Protein AF-A0A1Q3BZP7-F1 (afdb_monomer_lite)

Organism: Cephalotus follicularis (NCBI:txid3775)

Sequence (112 aa):
MEAIVSTRHLVMKFPTRFGVREVRGDQQVARQCCKIAIMDKGKEKVLPITNVELREDVEPEQPQPVEEVLQVPLEEGNEERSIQVGLQLGEVEKEELITFLRNNNDVFALSA

Radius of gyration: 25.54 Å; chains: 1; bounding box: 50×45×64 Å

Foldseek 3Di:
DDWDADPPQQKIWDADPVGIDIDHDDPVVSVVVVVVVVVVVVPDDDDDPPPDPPVDPPPPPPPDPPADWDWDALDVPDSVRTDTHGPPDDPVRVVVVSVVCSVVVVVPPPDD

pLDDT: mean 75.33, std 16.28, range [43.84, 96.56]

Structure (mmCIF, N/CA/C/O backbone):
data_AF-A0A1Q3BZP7-F1
#
_entry.id   AF-A0A1Q3BZP7-F1
#
loop_
_atom_site.group_PDB
_atom_site.id
_atom_site.type_symbol
_atom_site.label_atom_id
_atom_site.label_alt_id
_atom_site.label_comp_id
_atom_site.label_asym_id
_atom_site.label_entity_id
_atom_site.label_seq_id
_atom_site.pdbx_PDB_ins_code
_atom_site.Cartn_x
_atom_site.Cartn_y
_atom_site.Cartn_z
_atom_site.occupancy
_atom_site.B_iso_or_equiv
_atom_site.auth_seq_id
_atom_site.auth_comp_id
_atom_site.auth_asym_id
_atom_site.auth_atom_id
_atom_site.pdbx_PDB_model_num
ATOM 1 N N . MET A 1 1 ? 18.944 16.596 -34.884 1.00 69.31 1 MET A N 1
ATOM 2 C CA . MET A 1 1 ? 18.832 15.327 -34.131 1.00 69.31 1 MET A CA 1
ATOM 3 C C . MET A 1 1 ? 18.363 15.688 -32.744 1.00 69.31 1 MET A C 1
ATOM 5 O O . MET A 1 1 ? 19.037 16.485 -32.109 1.00 69.31 1 MET A O 1
ATOM 9 N N . GLU A 1 2 ? 17.229 15.156 -32.307 1.00 82.88 2 GLU A N 1
ATOM 10 C CA . GLU A 1 2 ? 16.662 15.463 -30.993 1.00 82.88 2 GLU A CA 1
ATOM 11 C C . GLU A 1 2 ? 16.520 14.171 -30.189 1.00 82.88 2 GLU A C 1
ATOM 13 O O . GLU A 1 2 ? 16.201 13.116 -30.744 1.00 82.88 2 GLU A O 1
ATOM 18 N N . ALA A 1 3 ? 16.846 14.242 -28.902 1.00 92.06 3 ALA A N 1
ATOM 19 C CA . ALA A 1 3 ? 16.731 13.123 -27.984 1.00 92.06 3 ALA A CA 1
ATOM 20 C C . ALA A 1 3 ? 15.418 13.231 -27.205 1.00 92.06 3 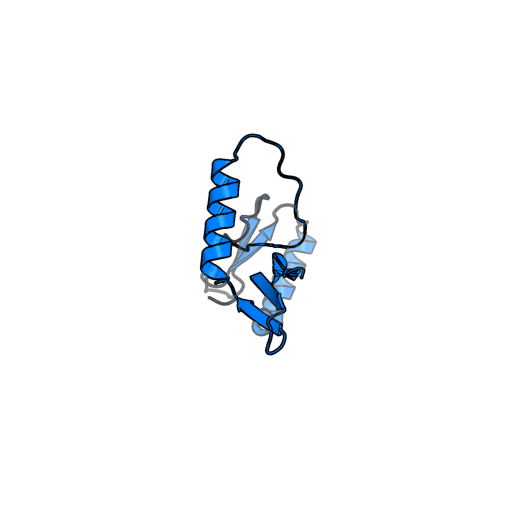ALA A C 1
ATOM 22 O O . ALA A 1 3 ? 15.044 14.313 -26.762 1.00 92.06 3 ALA A O 1
ATOM 23 N N . ILE A 1 4 ? 14.741 12.103 -27.009 1.00 93.12 4 ILE A N 1
ATOM 24 C CA . ILE A 1 4 ? 13.489 12.026 -26.258 1.00 93.12 4 ILE A CA 1
ATOM 25 C C . ILE A 1 4 ? 13.804 11.461 -24.878 1.00 93.12 4 ILE A C 1
ATOM 27 O O . ILE A 1 4 ? 14.301 10.339 -24.760 1.00 93.12 4 ILE A O 1
ATOM 31 N N . VAL A 1 5 ? 13.497 12.232 -23.837 1.00 92.12 5 VAL A N 1
ATOM 32 C CA . VAL A 1 5 ? 13.705 11.838 -22.440 1.00 92.12 5 VAL A CA 1
ATOM 33 C C . VAL A 1 5 ? 12.357 11.559 -21.786 1.00 92.12 5 VAL A C 1
ATOM 35 O O . VAL A 1 5 ? 11.477 12.416 -21.755 1.00 92.12 5 VAL A O 1
ATOM 38 N N . SER A 1 6 ? 12.200 10.364 -21.224 1.00 87.38 6 SER A N 1
ATOM 39 C CA . SER A 1 6 ? 11.096 10.019 -20.336 1.00 87.38 6 SER A CA 1
ATOM 40 C C . SER A 1 6 ? 11.603 9.998 -18.903 1.00 87.38 6 SER A C 1
ATOM 42 O O . SER A 1 6 ? 12.208 9.023 -18.465 1.00 87.38 6 SER A O 1
ATOM 44 N N . THR A 1 7 ? 11.331 11.067 -18.156 1.00 83.56 7 THR A N 1
ATOM 45 C CA . THR A 1 7 ? 11.649 11.144 -16.721 1.00 83.56 7 THR A CA 1
ATOM 46 C C . THR A 1 7 ? 10.879 10.100 -15.914 1.00 83.56 7 THR A C 1
ATOM 48 O O . THR A 1 7 ? 11.430 9.520 -14.988 1.00 83.56 7 THR A O 1
ATOM 51 N N . ARG A 1 8 ? 9.637 9.787 -16.315 1.00 79.88 8 ARG A N 1
ATOM 52 C CA . ARG A 1 8 ? 8.790 8.769 -15.665 1.00 79.88 8 ARG A CA 1
ATOM 53 C C . ARG A 1 8 ? 9.377 7.358 -15.735 1.00 79.88 8 ARG A C 1
ATOM 55 O O . ARG A 1 8 ? 9.305 6.626 -14.758 1.00 79.88 8 ARG A O 1
ATOM 62 N N . HIS A 1 9 ? 9.951 6.984 -16.877 1.00 84.31 9 HIS A N 1
ATOM 63 C CA . HIS A 1 9 ? 10.535 5.652 -17.082 1.00 84.31 9 HIS A CA 1
ATOM 64 C C . HIS A 1 9 ? 12.063 5.646 -16.958 1.00 84.31 9 HIS A C 1
ATOM 66 O O . HIS A 1 9 ? 12.679 4.601 -17.127 1.00 84.31 9 HIS A O 1
ATOM 72 N N . LEU A 1 10 ? 12.666 6.809 -16.686 1.00 88.75 10 LEU A N 1
ATOM 73 C CA . LEU A 1 10 ? 14.113 7.023 -16.638 1.00 88.75 10 LEU A CA 1
ATOM 74 C C . LEU A 1 10 ? 14.816 6.529 -17.907 1.00 88.75 10 LEU A C 1
ATOM 76 O O . LEU A 1 10 ? 15.880 5.924 -17.849 1.00 88.75 10 LEU A O 1
ATOM 80 N N . VAL A 1 11 ? 14.210 6.777 -19.067 1.00 93.69 11 VAL A N 1
ATOM 81 C CA . VAL A 1 11 ? 14.741 6.337 -20.361 1.00 93.69 11 VAL A CA 1
ATOM 82 C C . VAL A 1 11 ? 15.008 7.536 -21.253 1.00 93.69 11 VAL A C 1
ATOM 84 O O . VAL A 1 11 ? 14.122 8.362 -21.467 1.00 93.69 11 VAL A O 1
ATOM 87 N N . MET A 1 12 ? 16.204 7.598 -21.831 1.00 94.88 12 MET A N 1
ATOM 88 C CA . MET A 1 12 ? 16.557 8.545 -22.882 1.00 94.88 12 MET A CA 1
ATOM 89 C C . MET A 1 12 ? 16.817 7.799 -24.185 1.00 94.88 12 MET A C 1
ATOM 91 O O . MET A 1 12 ? 17.683 6.927 -24.254 1.00 94.88 12 MET A O 1
ATOM 95 N N . LYS A 1 13 ? 16.084 8.169 -25.234 1.00 96.56 13 LYS A N 1
ATOM 96 C CA . LYS A 1 13 ? 16.291 7.680 -26.596 1.00 96.56 13 LYS A CA 1
ATOM 97 C C . LYS A 1 13 ? 16.915 8.767 -27.445 1.00 96.56 13 LYS A C 1
ATOM 99 O O . LYS A 1 13 ? 16.420 9.889 -27.467 1.00 96.56 13 LYS A O 1
ATOM 104 N N . PHE A 1 14 ? 17.970 8.434 -28.175 1.00 95.19 14 PHE A N 1
ATOM 105 C CA . PHE A 1 14 ? 18.627 9.380 -29.068 1.00 95.19 14 PHE A CA 1
ATOM 106 C C . PHE A 1 14 ? 19.015 8.718 -30.393 1.00 95.19 14 PHE A C 1
ATOM 108 O O . PHE A 1 14 ? 19.411 7.547 -30.425 1.00 95.19 14 PHE A O 1
ATOM 115 N N . PRO A 1 15 ? 18.881 9.443 -31.512 1.00 93.25 15 PRO A N 1
ATOM 116 C CA . PRO A 1 15 ? 19.248 8.927 -32.818 1.00 93.25 15 PRO A CA 1
ATOM 117 C C . PRO A 1 15 ? 20.776 8.872 -32.966 1.00 93.25 15 PRO A C 1
ATOM 119 O O . PRO A 1 15 ? 21.503 9.763 -32.535 1.00 93.25 15 PRO A O 1
ATOM 122 N N . THR A 1 16 ? 21.270 7.822 -33.614 1.00 92.69 16 THR A N 1
ATOM 123 C CA . THR A 1 16 ? 22.672 7.632 -34.002 1.00 92.69 16 THR A CA 1
ATOM 124 C C . THR A 1 16 ? 22.742 7.288 -35.489 1.00 92.69 16 THR A C 1
ATOM 126 O O . THR A 1 16 ? 21.743 6.893 -36.090 1.00 92.69 16 THR A O 1
ATOM 129 N N . ARG A 1 17 ? 23.936 7.367 -36.090 1.00 93.06 17 ARG A N 1
ATOM 130 C CA . ARG A 1 17 ? 24.166 6.951 -37.490 1.00 93.06 17 ARG A CA 1
ATOM 131 C C . ARG A 1 17 ? 23.794 5.487 -37.786 1.00 93.06 17 ARG A C 1
ATOM 133 O O . ARG A 1 17 ? 23.665 5.125 -38.945 1.00 93.06 17 ARG A O 1
ATOM 140 N N . PHE A 1 18 ? 23.621 4.665 -36.748 1.00 91.69 18 PHE A N 1
ATOM 141 C CA . PHE A 1 18 ? 23.259 3.248 -36.843 1.00 91.69 18 PHE A CA 1
ATOM 142 C C . PHE A 1 18 ? 21.848 2.949 -36.300 1.00 91.69 18 PHE A C 1
ATOM 144 O O . PHE A 1 18 ? 21.538 1.797 -36.016 1.00 91.69 18 PHE A O 1
ATOM 151 N N . GLY A 1 19 ? 21.002 3.968 -36.112 1.00 92.81 19 GLY A N 1
ATOM 152 C CA . GLY A 1 19 ? 19.655 3.827 -35.547 1.00 92.81 19 GLY A CA 1
ATOM 153 C C . GLY A 1 19 ? 19.512 4.459 -34.162 1.00 92.81 19 GLY A C 1
ATOM 154 O O . GLY A 1 19 ? 20.353 5.248 -33.738 1.00 92.81 19 GLY A O 1
ATOM 155 N N . VAL A 1 20 ? 18.433 4.151 -33.445 1.00 94.50 20 VAL A N 1
ATOM 156 C CA . VAL A 1 20 ? 18.148 4.742 -32.126 1.00 94.50 20 VAL A CA 1
ATOM 157 C C . VAL A 1 20 ? 18.863 3.958 -31.028 1.00 94.50 20 VAL A C 1
ATOM 159 O O . VAL A 1 20 ? 18.721 2.741 -30.947 1.00 94.50 20 VAL A O 1
ATOM 162 N N . ARG A 1 21 ? 19.601 4.658 -30.161 1.00 94.81 21 ARG A N 1
ATOM 163 C CA . ARG A 1 21 ? 20.124 4.095 -28.911 1.00 94.81 21 ARG A CA 1
ATOM 164 C C . ARG A 1 21 ? 19.290 4.543 -27.722 1.00 94.81 21 ARG A C 1
ATOM 166 O O . ARG A 1 21 ? 18.648 5.591 -27.753 1.00 94.81 21 ARG A O 1
ATOM 173 N N . GLU A 1 22 ? 19.323 3.719 -26.684 1.00 95.81 22 GLU A N 1
ATOM 174 C CA . GLU A 1 22 ? 18.591 3.911 -25.443 1.00 95.81 22 GLU A CA 1
ATOM 175 C C . GLU A 1 22 ? 19.557 3.861 -24.258 1.00 95.81 22 GLU A C 1
ATOM 177 O O . GLU A 1 22 ? 20.428 2.994 -24.199 1.00 95.81 22 GLU A O 1
ATOM 182 N N . VAL A 1 23 ? 19.397 4.794 -23.325 1.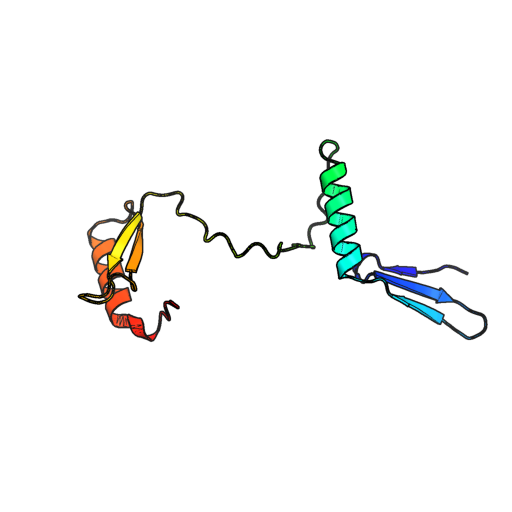00 93.31 23 VAL A N 1
ATOM 183 C CA . VAL A 1 23 ? 20.055 4.786 -22.017 1.00 93.31 23 VAL A CA 1
ATOM 184 C C . VAL A 1 23 ? 18.964 4.727 -20.959 1.00 93.31 23 VAL A C 1
ATOM 186 O O . VAL A 1 23 ? 18.027 5.527 -20.994 1.00 93.31 23 VAL A O 1
ATOM 189 N N . ARG A 1 24 ? 19.085 3.771 -20.036 1.00 93.50 24 ARG A N 1
ATOM 190 C CA . ARG A 1 24 ? 18.187 3.617 -18.889 1.00 93.50 24 ARG A CA 1
ATOM 191 C C . ARG A 1 24 ? 18.900 4.061 -17.622 1.00 93.50 24 ARG A C 1
ATOM 193 O O . ARG A 1 24 ? 20.038 3.668 -17.390 1.00 93.50 24 ARG A O 1
ATOM 200 N N . GLY A 1 25 ? 18.229 4.885 -16.834 1.00 88.94 25 GLY A N 1
ATOM 201 C CA . GLY A 1 25 ? 18.652 5.240 -15.491 1.00 88.94 25 GLY A CA 1
ATOM 202 C C . GLY A 1 25 ? 18.286 4.154 -14.483 1.00 88.94 25 GLY A C 1
ATOM 203 O O . GLY A 1 25 ? 17.394 3.338 -14.717 1.00 88.94 25 GLY A O 1
ATOM 204 N N . ASP A 1 26 ? 18.972 4.180 -13.346 1.00 87.88 26 ASP A N 1
ATOM 205 C CA . ASP A 1 26 ? 18.660 3.349 -12.188 1.00 87.88 26 ASP A CA 1
ATOM 206 C C . ASP A 1 26 ? 17.475 3.949 -11.421 1.00 87.88 26 ASP A C 1
ATOM 208 O O . ASP A 1 26 ? 17.509 5.101 -10.975 1.00 87.88 26 ASP A O 1
ATOM 212 N N . GLN A 1 27 ? 16.412 3.160 -11.272 1.00 79.81 27 GLN A N 1
ATOM 213 C CA . GLN A 1 27 ? 15.192 3.607 -10.620 1.00 79.81 27 GLN A CA 1
ATOM 214 C C . GLN A 1 27 ? 15.349 3.802 -9.111 1.00 79.81 27 GLN A C 1
ATOM 216 O O . GLN A 1 27 ? 14.721 4.707 -8.565 1.00 79.81 27 GLN A O 1
ATOM 221 N N . GLN A 1 28 ? 16.177 3.007 -8.435 1.00 81.06 28 GLN A N 1
ATOM 222 C CA . GLN A 1 28 ? 16.401 3.150 -6.997 1.00 81.06 28 GLN A CA 1
ATOM 223 C C . GLN A 1 28 ? 17.180 4.431 -6.702 1.00 81.06 28 GLN A C 1
ATOM 225 O O . GLN A 1 28 ? 16.739 5.251 -5.893 1.00 81.06 28 GLN A O 1
ATOM 230 N N . VAL A 1 29 ? 18.271 4.662 -7.434 1.00 80.38 29 VAL A N 1
ATOM 231 C CA . VAL A 1 29 ? 19.091 5.874 -7.284 1.00 80.38 29 VAL A CA 1
ATOM 232 C C . VAL A 1 29 ? 18.284 7.125 -7.639 1.00 80.38 29 VAL A C 1
ATOM 234 O O . VAL A 1 29 ? 18.312 8.110 -6.906 1.00 80.38 29 VAL A O 1
ATOM 237 N N . ALA A 1 30 ? 17.483 7.086 -8.710 1.00 80.06 30 ALA A N 1
ATOM 238 C CA . ALA A 1 30 ? 16.637 8.216 -9.089 1.00 80.06 30 ALA A CA 1
ATOM 239 C C . ALA A 1 30 ? 15.584 8.558 -8.021 1.00 80.06 30 ALA A C 1
ATOM 241 O O . ALA A 1 30 ? 15.348 9.737 -7.752 1.00 80.06 30 ALA A O 1
ATOM 242 N N . ARG A 1 31 ? 14.974 7.548 -7.383 1.00 80.94 31 ARG A N 1
ATOM 243 C CA . ARG A 1 31 ? 14.030 7.753 -6.272 1.00 80.94 31 ARG A CA 1
ATOM 244 C C . ARG A 1 31 ? 14.720 8.387 -5.066 1.00 80.94 31 ARG A C 1
ATOM 246 O O . ARG A 1 31 ? 14.201 9.363 -4.528 1.00 80.94 31 ARG A O 1
ATOM 253 N N . GLN A 1 32 ? 15.899 7.891 -4.687 1.00 79.12 32 GLN A N 1
ATOM 254 C CA . GLN A 1 32 ? 16.690 8.457 -3.590 1.00 79.12 32 GLN A CA 1
ATOM 255 C C . GLN A 1 32 ? 17.0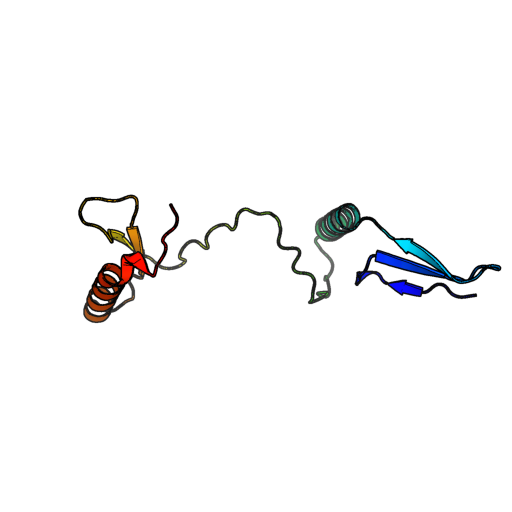94 9.910 -3.867 1.00 79.12 32 GLN A C 1
ATOM 257 O O . GLN A 1 32 ? 16.868 10.779 -3.027 1.00 79.12 32 GLN A O 1
ATOM 262 N N . CYS A 1 33 ? 17.607 10.211 -5.063 1.00 75.44 33 CYS A N 1
ATOM 263 C CA . CYS A 1 33 ? 17.961 11.578 -5.449 1.00 75.44 33 CYS A CA 1
ATOM 264 C C . CYS A 1 33 ? 16.747 12.515 -5.454 1.00 75.44 33 CYS A C 1
ATOM 266 O O . CYS A 1 33 ? 16.863 13.662 -5.028 1.00 75.44 33 CYS A O 1
ATOM 268 N N . CYS A 1 34 ? 15.580 12.045 -5.907 1.00 75.12 34 CYS A N 1
ATOM 269 C CA . CYS A 1 34 ? 14.356 12.843 -5.898 1.00 75.12 34 CYS A CA 1
ATOM 270 C C . CYS A 1 34 ? 13.893 13.137 -4.464 1.00 75.12 34 CYS A C 1
ATOM 272 O O . CYS A 1 34 ? 13.577 14.282 -4.152 1.00 75.12 34 CYS A O 1
ATOM 274 N N . LYS A 1 35 ? 13.952 12.139 -3.572 1.00 77.12 35 LYS A N 1
ATOM 275 C CA . LYS A 1 35 ? 13.660 12.308 -2.142 1.00 77.12 35 LYS A CA 1
ATOM 276 C C . LYS A 1 35 ? 14.575 13.358 -1.508 1.00 77.12 35 LYS A C 1
ATOM 278 O O . LYS A 1 35 ? 14.078 14.301 -0.902 1.00 77.12 35 LYS A O 1
ATOM 283 N N . ILE A 1 36 ? 15.889 13.252 -1.723 1.00 77.06 36 ILE A N 1
ATOM 284 C CA . ILE A 1 36 ? 16.874 14.221 -1.216 1.00 77.06 36 ILE A CA 1
ATOM 285 C C . ILE A 1 36 ? 16.589 15.622 -1.769 1.00 77.06 36 ILE A C 1
ATOM 287 O O . ILE A 1 36 ? 16.515 16.573 -1.002 1.00 77.06 36 ILE A O 1
ATOM 291 N N . ALA A 1 37 ? 16.351 15.756 -3.076 1.00 73.12 37 ALA A N 1
ATOM 292 C CA . ALA A 1 37 ? 16.075 17.048 -3.702 1.00 73.12 37 ALA A CA 1
ATOM 293 C C . ALA A 1 37 ? 14.763 17.699 -3.227 1.00 73.12 37 ALA A C 1
ATOM 295 O O . ALA A 1 37 ? 14.654 18.922 -3.239 1.00 73.12 37 ALA A O 1
ATOM 296 N N . ILE A 1 38 ? 13.759 16.909 -2.836 1.00 71.50 38 ILE A N 1
ATOM 297 C CA . ILE A 1 38 ? 12.501 17.413 -2.266 1.00 71.50 38 ILE A CA 1
ATOM 298 C C . ILE A 1 38 ? 12.701 17.814 -0.799 1.00 71.50 38 ILE A C 1
ATOM 300 O O . ILE A 1 38 ? 12.250 18.886 -0.402 1.00 71.50 38 ILE A O 1
ATOM 304 N N . MET A 1 39 ? 13.411 16.997 -0.015 1.00 70.12 39 MET A N 1
ATOM 305 C CA . MET A 1 39 ? 13.713 17.278 1.394 1.00 70.12 39 MET A CA 1
ATOM 306 C C . MET A 1 39 ? 14.611 18.513 1.564 1.00 70.12 39 MET A C 1
ATOM 308 O O . MET A 1 39 ? 14.394 19.310 2.472 1.00 70.12 39 MET A O 1
ATOM 312 N N . ASP A 1 40 ? 15.570 18.711 0.659 1.00 62.81 40 ASP A N 1
ATOM 313 C CA . ASP A 1 40 ? 16.475 19.868 0.645 1.00 62.81 40 ASP A CA 1
ATOM 314 C C . ASP A 1 40 ? 15.752 21.171 0.228 1.00 62.81 40 ASP A C 1
ATOM 316 O O . ASP A 1 40 ? 16.124 22.275 0.621 1.00 62.81 40 ASP A O 1
ATOM 320 N N . LYS A 1 41 ? 14.632 21.060 -0.505 1.00 58.19 41 LYS A N 1
ATOM 321 C CA . LYS A 1 41 ? 13.796 22.185 -0.972 1.00 58.19 41 LYS A CA 1
ATOM 322 C C . LYS A 1 41 ? 12.650 22.552 -0.027 1.00 58.19 41 LYS A C 1
ATOM 324 O O . LYS A 1 41 ? 11.621 23.059 -0.475 1.00 58.19 41 LYS A O 1
ATOM 329 N N . GLY A 1 42 ? 12.816 22.347 1.276 1.00 50.84 42 GLY A N 1
ATOM 330 C CA . GLY A 1 42 ? 11.778 22.506 2.302 1.00 50.84 42 GLY A CA 1
ATOM 331 C C . GLY A 1 42 ? 11.085 23.875 2.458 1.00 50.84 42 GLY A C 1
ATOM 332 O O . GLY A 1 42 ? 10.496 24.092 3.512 1.00 50.84 42 GLY A O 1
ATOM 333 N N . LYS A 1 43 ? 11.112 24.815 1.495 1.00 52.62 43 LYS A N 1
ATOM 334 C CA . LYS A 1 43 ? 10.376 26.097 1.594 1.00 52.62 43 LYS A CA 1
ATOM 335 C C . LYS A 1 43 ? 9.727 26.662 0.326 1.00 52.62 43 LYS A C 1
ATOM 337 O O . LYS A 1 43 ? 9.042 27.673 0.451 1.00 52.62 43 LYS A O 1
ATOM 342 N N . GLU A 1 44 ? 9.841 26.063 -0.861 1.00 45.16 44 GLU A N 1
ATOM 343 C CA . GLU A 1 44 ? 9.234 26.678 -2.056 1.00 45.16 44 GLU A CA 1
ATOM 344 C C . GLU A 1 44 ? 8.359 25.707 -2.854 1.00 45.16 44 GLU A C 1
ATOM 346 O O . GLU A 1 44 ? 8.825 24.947 -3.696 1.00 45.16 44 GLU A O 1
ATOM 351 N N . LYS A 1 45 ? 7.061 25.752 -2.517 1.00 50.31 45 LYS A N 1
ATOM 352 C CA . LYS A 1 45 ? 5.885 25.351 -3.310 1.00 50.31 45 LYS A CA 1
ATOM 353 C C . LYS A 1 45 ? 6.149 24.228 -4.320 1.00 50.31 45 LYS A C 1
ATOM 355 O O . LYS A 1 45 ? 6.216 24.450 -5.528 1.00 50.31 45 LYS A O 1
ATOM 360 N N . VAL A 1 46 ? 6.230 23.003 -3.812 1.00 43.84 46 VAL A N 1
ATOM 361 C CA . VAL A 1 46 ? 6.221 21.795 -4.638 1.00 43.84 46 VAL A CA 1
ATOM 362 C C . VAL A 1 46 ? 4.823 21.643 -5.240 1.00 43.84 46 VAL A C 1
ATOM 364 O O . VAL A 1 46 ? 3.868 21.304 -4.546 1.00 43.84 46 VAL A O 1
ATOM 367 N N . LEU A 1 47 ? 4.692 21.928 -6.538 1.00 46.56 47 LEU A N 1
ATOM 368 C CA . LEU A 1 47 ? 3.533 21.498 -7.316 1.00 46.56 47 LEU A CA 1
ATOM 369 C C . LEU A 1 47 ? 3.530 19.961 -7.330 1.00 46.56 47 LEU A C 1
ATOM 371 O O . LEU A 1 47 ? 4.552 19.365 -7.689 1.00 46.56 47 LEU A O 1
ATOM 375 N N . PRO A 1 48 ? 2.431 19.305 -6.927 1.00 45.53 48 PRO A N 1
ATOM 376 C CA . PRO A 1 48 ? 2.419 17.863 -6.779 1.00 45.53 48 PRO A CA 1
ATOM 377 C C . PRO A 1 48 ? 2.482 17.223 -8.165 1.00 45.53 48 PRO A C 1
ATOM 379 O O . PRO A 1 48 ? 1.584 17.381 -8.989 1.00 45.53 48 PRO A O 1
ATOM 382 N N . ILE A 1 49 ? 3.550 16.472 -8.429 1.00 47.12 49 ILE A N 1
ATOM 383 C CA . ILE A 1 49 ? 3.531 15.449 -9.474 1.00 47.12 49 ILE A CA 1
ATOM 384 C C . ILE A 1 49 ? 2.667 14.317 -8.905 1.00 47.12 49 ILE A C 1
ATOM 386 O O . ILE A 1 49 ? 3.149 13.444 -8.193 1.00 47.12 49 ILE A O 1
ATOM 390 N N . THR A 1 50 ? 1.368 14.385 -9.176 1.00 44.91 50 THR A N 1
ATOM 391 C CA . THR A 1 50 ? 0.264 13.637 -8.550 1.00 44.91 50 THR A CA 1
ATOM 392 C C . THR A 1 50 ? 0.243 12.114 -8.753 1.00 44.91 50 THR A C 1
ATOM 394 O O . THR A 1 50 ? -0.781 11.494 -8.496 1.00 44.91 50 THR A O 1
ATOM 397 N N . ASN A 1 51 ? 1.318 11.458 -9.199 1.00 45.72 51 ASN A N 1
ATOM 398 C CA . ASN A 1 51 ? 1.242 10.033 -9.572 1.00 45.72 51 ASN A CA 1
ATOM 399 C C . ASN A 1 51 ? 2.472 9.196 -9.201 1.00 45.72 51 ASN A C 1
ATOM 401 O O . ASN A 1 51 ? 2.691 8.136 -9.785 1.00 45.72 51 ASN A O 1
ATOM 405 N N . VAL A 1 52 ? 3.287 9.644 -8.249 1.00 46.53 52 VAL A N 1
ATOM 406 C CA . VAL A 1 52 ? 4.284 8.762 -7.641 1.00 46.53 52 VAL A CA 1
ATOM 407 C C . VAL A 1 52 ? 4.041 8.771 -6.143 1.00 46.53 52 VAL A C 1
ATOM 409 O O . VAL A 1 52 ? 4.683 9.525 -5.418 1.00 46.53 52 VAL A O 1
ATOM 412 N N . GLU A 1 53 ? 3.136 7.912 -5.663 1.00 46.03 53 GLU A N 1
ATOM 413 C CA . GLU A 1 53 ? 3.309 7.374 -4.318 1.00 46.03 53 GLU A CA 1
ATOM 414 C C . GLU A 1 53 ? 4.659 6.646 -4.307 1.00 46.03 53 GLU A C 1
ATOM 416 O O . GLU A 1 53 ? 4.788 5.470 -4.654 1.00 46.03 53 GLU A O 1
ATOM 421 N N . LEU A 1 54 ? 5.710 7.374 -3.931 1.00 45.69 54 LEU A N 1
ATOM 422 C CA . LEU A 1 54 ? 6.833 6.778 -3.236 1.00 45.69 54 LEU A CA 1
ATOM 423 C C . LEU A 1 54 ? 6.262 6.343 -1.892 1.00 45.69 54 LEU A C 1
ATOM 425 O O . LEU A 1 54 ? 6.367 7.080 -0.919 1.00 45.69 54 LEU A O 1
ATOM 429 N N . ARG A 1 55 ? 5.583 5.188 -1.869 1.00 47.69 55 ARG A N 1
ATOM 430 C CA . ARG A 1 55 ? 5.366 4.479 -0.615 1.00 47.69 55 ARG A CA 1
ATOM 431 C C . ARG A 1 55 ? 6.765 4.238 -0.081 1.00 47.69 55 ARG A C 1
ATOM 433 O O . ARG A 1 55 ? 7.555 3.525 -0.696 1.00 47.69 55 ARG A O 1
ATOM 440 N N . GLU A 1 56 ? 7.116 5.004 0.938 1.00 48.31 56 GLU A N 1
ATOM 441 C CA . GLU A 1 56 ? 8.293 4.729 1.727 1.00 48.31 56 GLU A CA 1
ATOM 442 C C . GLU A 1 56 ? 8.149 3.279 2.199 1.00 48.31 56 GLU A C 1
ATOM 444 O O . GLU A 1 56 ? 7.049 2.880 2.581 1.00 48.31 56 GLU A O 1
ATOM 449 N N . ASP A 1 57 ? 9.225 2.491 2.157 1.00 45.06 57 ASP A N 1
ATOM 450 C CA . ASP A 1 57 ? 9.340 1.246 2.933 1.00 45.06 57 ASP A CA 1
ATOM 451 C C . ASP A 1 57 ? 9.407 1.598 4.434 1.00 45.06 57 ASP A C 1
ATOM 453 O O . ASP A 1 57 ? 10.345 1.268 5.154 1.00 45.06 57 ASP A O 1
ATOM 457 N N . VAL A 1 58 ? 8.436 2.381 4.888 1.00 48.72 58 VAL A N 1
ATOM 458 C CA . VAL A 1 58 ? 8.009 2.443 6.267 1.00 48.72 58 VAL A CA 1
ATOM 459 C C . VAL A 1 58 ? 7.126 1.211 6.376 1.00 48.72 58 VAL A C 1
ATOM 461 O O . VAL A 1 58 ? 6.113 1.126 5.678 1.00 48.72 58 VAL A O 1
ATOM 464 N N . GLU A 1 59 ? 7.562 0.229 7.180 1.00 53.94 59 GLU A N 1
ATOM 465 C CA . GLU A 1 59 ? 6.646 -0.698 7.866 1.00 53.94 59 GLU A CA 1
ATOM 466 C C . GLU A 1 59 ? 5.348 0.066 8.070 1.00 53.94 59 GLU A C 1
ATOM 468 O O . GLU A 1 59 ? 5.447 1.129 8.686 1.00 53.94 59 GLU A O 1
ATOM 473 N N . PRO A 1 60 ? 4.208 -0.331 7.472 1.00 49.38 60 PRO A N 1
ATOM 474 C CA . PRO A 1 60 ? 3.012 0.480 7.563 1.00 49.38 60 PRO A CA 1
ATOM 475 C C . PRO A 1 60 ? 2.785 0.715 9.047 1.00 49.38 60 PRO A C 1
ATOM 477 O O . PRO A 1 60 ? 2.452 -0.230 9.759 1.00 49.38 60 PRO A O 1
ATOM 480 N N . GLU A 1 61 ? 3.042 1.941 9.523 1.00 53.75 61 GLU A N 1
ATOM 481 C CA . GLU A 1 61 ? 2.608 2.341 10.847 1.00 53.75 61 GLU A CA 1
ATOM 482 C C . GLU A 1 61 ? 1.123 2.057 10.781 1.00 53.75 61 GLU A C 1
ATOM 484 O O . GLU A 1 61 ? 0.404 2.706 10.011 1.00 53.75 61 GLU A O 1
ATOM 489 N N . GLN A 1 62 ? 0.690 0.992 11.463 1.00 56.06 62 GLN A N 1
ATOM 490 C CA . GLN A 1 62 ? -0.721 0.692 11.558 1.00 56.06 62 GLN A CA 1
ATOM 491 C C . GLN A 1 62 ? -1.348 2.002 12.009 1.00 56.06 62 GLN A C 1
ATOM 493 O O . GLN A 1 62 ? -0.908 2.531 13.037 1.00 56.06 62 GLN A O 1
ATOM 498 N N . PRO A 1 63 ? -2.274 2.576 11.218 1.00 58.50 63 PRO A N 1
ATOM 499 C CA . PRO A 1 63 ? -2.880 3.839 11.573 1.00 58.50 63 PRO A CA 1
ATOM 500 C C . PRO A 1 63 ? -3.428 3.669 12.979 1.00 58.50 63 PRO A C 1
ATOM 502 O O . PRO A 1 63 ? -4.330 2.857 13.193 1.00 58.50 63 PRO A O 1
ATOM 505 N N . GLN A 1 64 ? -2.819 4.351 13.948 1.00 62.62 64 GLN A N 1
ATOM 506 C CA . GLN A 1 64 ? -3.316 4.266 15.306 1.00 62.62 64 GLN A CA 1
ATOM 507 C C . GLN A 1 64 ? -4.737 4.823 15.277 1.00 62.62 64 GLN A C 1
ATOM 509 O O . GLN A 1 64 ? -4.968 5.850 14.621 1.00 62.62 64 GLN A O 1
ATOM 514 N N . PRO A 1 65 ? -5.699 4.153 15.927 1.00 62.91 65 PRO A N 1
ATOM 515 C CA . PRO A 1 65 ? -7.043 4.680 16.016 1.00 62.91 65 PRO A CA 1
ATOM 516 C C . PRO A 1 65 ? -6.976 6.098 16.579 1.00 62.91 65 PRO A C 1
ATOM 518 O O . PRO A 1 65 ? -6.440 6.330 17.659 1.00 62.91 65 PRO A O 1
ATOM 521 N N . VAL A 1 66 ? -7.492 7.060 15.816 1.00 68.00 66 VAL A N 1
ATOM 522 C CA . VAL A 1 66 ? -7.635 8.450 16.278 1.00 68.00 66 VAL A CA 1
ATOM 523 C C . VAL A 1 66 ? -8.723 8.537 17.359 1.00 68.00 66 VAL A C 1
ATOM 525 O O . VAL A 1 66 ? -8.756 9.475 18.150 1.00 68.00 66 VAL A O 1
ATOM 528 N N . GLU A 1 67 ? -9.604 7.539 17.396 1.00 72.94 67 GLU A N 1
ATOM 529 C CA . GLU A 1 67 ? -10.718 7.411 18.326 1.00 72.94 67 GLU A CA 1
ATOM 530 C C . GLU A 1 67 ? -10.394 6.417 19.442 1.00 72.94 67 GLU A C 1
ATOM 532 O O . GLU A 1 67 ? -9.633 5.468 19.253 1.00 72.94 67 GLU A O 1
ATOM 537 N N . GLU A 1 68 ? -11.008 6.610 20.609 1.00 80.31 68 GLU A N 1
ATOM 538 C CA . GLU A 1 68 ? -10.893 5.651 21.701 1.00 80.31 68 GLU A CA 1
ATOM 539 C C . GLU A 1 68 ? -11.505 4.305 21.287 1.00 80.31 68 GLU A C 1
ATOM 541 O O . GLU A 1 68 ? -12.660 4.219 20.858 1.00 80.31 68 GLU A O 1
ATOM 546 N N . VAL A 1 69 ? -10.717 3.241 21.429 1.00 86.38 69 VAL A N 1
ATOM 547 C CA . VAL A 1 69 ? -11.103 1.871 21.088 1.00 86.38 69 VAL A CA 1
ATOM 548 C C . VAL A 1 69 ? -11.035 0.977 22.317 1.00 86.38 69 VAL A C 1
ATOM 550 O O . VAL A 1 69 ? -10.214 1.172 23.213 1.00 86.38 69 VAL A O 1
ATOM 553 N N . LEU A 1 70 ? -11.882 -0.045 22.341 1.00 83.25 70 LEU A N 1
ATOM 554 C CA . LEU A 1 70 ? -11.861 -1.107 23.333 1.00 83.25 70 LEU A CA 1
ATOM 555 C C . LEU A 1 70 ? -11.318 -2.380 22.688 1.00 83.25 70 LEU A C 1
ATOM 557 O O . LEU A 1 70 ? -11.816 -2.806 21.644 1.00 83.25 70 LEU A O 1
ATOM 561 N N . GLN A 1 71 ? -10.306 -2.981 23.311 1.00 83.56 71 GLN A N 1
ATOM 562 C CA . GLN A 1 71 ? -9.799 -4.283 22.889 1.00 83.56 71 GLN A CA 1
ATOM 563 C C . GLN A 1 71 ? -10.736 -5.389 23.370 1.00 83.56 71 GLN A C 1
ATOM 565 O O . GLN A 1 71 ? -11.059 -5.470 24.555 1.00 83.56 71 GLN A O 1
ATOM 570 N N . VAL A 1 72 ? -11.177 -6.235 22.442 1.00 84.19 72 VAL A N 1
ATOM 571 C CA . VAL A 1 72 ? -12.075 -7.357 22.713 1.00 84.19 72 VAL A CA 1
ATOM 572 C C . VAL A 1 72 ? -11.415 -8.647 22.228 1.00 84.19 72 VAL A C 1
ATOM 574 O O . VAL A 1 72 ? -11.081 -8.737 21.045 1.00 84.19 72 VAL A O 1
ATOM 577 N N . PRO A 1 73 ? -11.241 -9.663 23.093 1.00 83.44 73 PRO A N 1
ATOM 578 C CA . PRO A 1 73 ? -10.742 -10.965 22.670 1.00 83.44 73 PRO A CA 1
ATOM 579 C C . PRO A 1 73 ? -11.781 -11.671 21.792 1.00 83.44 73 PRO A C 1
ATOM 581 O O . PRO A 1 73 ? -12.973 -11.744 22.129 1.00 83.44 73 PRO A O 1
ATOM 584 N N . LEU A 1 74 ? -11.328 -12.194 20.654 1.00 82.00 74 LEU A N 1
ATOM 585 C CA . LEU A 1 74 ? -12.163 -12.986 19.752 1.00 82.00 74 LEU A CA 1
ATOM 586 C C . LEU A 1 74 ? -12.271 -14.450 20.167 1.00 82.00 74 LEU A C 1
ATOM 588 O O . LEU A 1 74 ? -13.245 -15.107 19.817 1.00 82.00 74 LEU A O 1
ATOM 592 N N . GLU A 1 75 ? -11.294 -14.954 20.909 1.00 78.19 75 GLU A N 1
ATOM 593 C CA . GLU A 1 75 ? -11.251 -16.332 21.383 1.00 78.19 75 GLU A CA 1
ATOM 594 C C . GLU A 1 75 ? -11.108 -16.329 22.909 1.00 78.19 75 GLU A C 1
ATOM 596 O O . GLU A 1 75 ? -10.307 -15.582 23.476 1.00 78.19 75 GLU A O 1
ATOM 601 N N . GLU A 1 76 ? -11.938 -17.120 23.589 1.00 70.50 76 GLU A N 1
ATOM 602 C CA . GLU A 1 76 ? -11.948 -17.186 25.049 1.00 70.50 76 GLU A CA 1
ATOM 603 C C . GLU A 1 76 ? -10.620 -17.784 25.543 1.00 70.50 76 GLU A C 1
ATOM 605 O O . GLU A 1 76 ? -10.320 -18.949 25.296 1.00 70.50 76 GLU A O 1
ATOM 610 N N . GLY A 1 77 ? -9.799 -16.962 26.204 1.00 69.44 77 GLY A N 1
ATOM 611 C CA . GLY A 1 77 ? -8.484 -17.357 26.719 1.00 69.44 77 GLY A CA 1
ATOM 612 C C . GLY A 1 77 ? -7.283 -17.026 25.823 1.00 69.44 77 GLY A C 1
ATOM 613 O O . GLY A 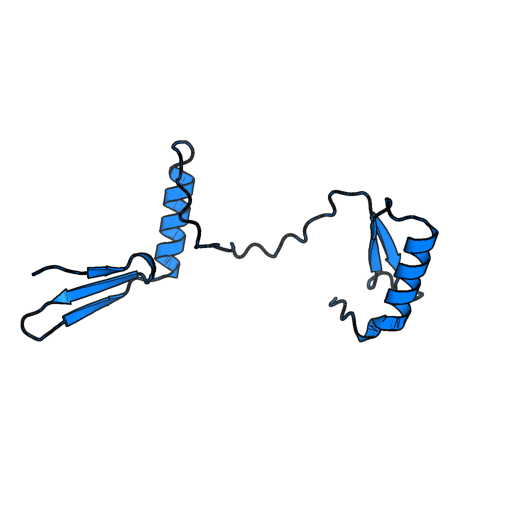1 77 ? -6.165 -17.353 26.215 1.00 69.44 77 GLY A O 1
ATOM 614 N N . ASN A 1 78 ? -7.471 -16.363 24.672 1.00 73.75 78 ASN A N 1
ATOM 615 C CA . ASN A 1 78 ? -6.367 -15.917 23.815 1.00 73.75 78 ASN A CA 1
ATOM 616 C C . ASN A 1 78 ? -6.357 -14.388 23.628 1.00 73.75 78 ASN A C 1
ATOM 618 O O . AS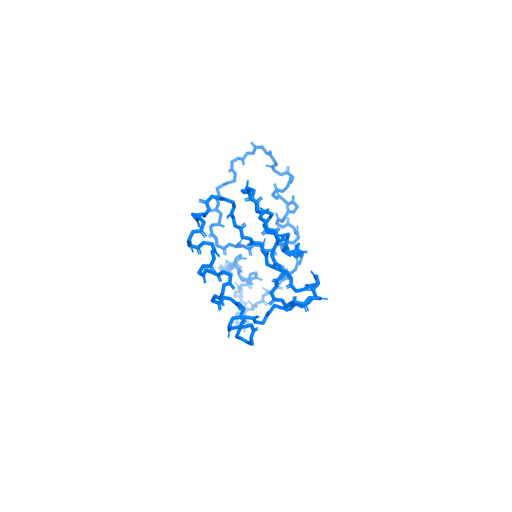N A 1 78 ? -7.071 -13.841 22.786 1.00 73.75 78 ASN A O 1
ATOM 622 N N . GLU A 1 79 ? -5.515 -13.703 24.404 1.00 72.56 79 GLU A N 1
ATOM 623 C CA . GLU A 1 79 ? -5.341 -12.243 24.336 1.00 72.56 79 GLU A CA 1
ATOM 624 C C . GLU A 1 79 ? -4.558 -11.785 23.091 1.00 72.56 79 GLU A C 1
ATOM 626 O O . GLU A 1 79 ? -4.705 -10.637 22.666 1.00 72.56 79 GLU A O 1
ATOM 631 N N . GLU A 1 80 ? -3.792 -12.681 22.454 1.00 72.56 80 GLU A N 1
ATOM 632 C CA . GLU A 1 80 ? -3.063 -12.385 21.210 1.00 72.56 80 GLU A CA 1
ATOM 633 C C . GLU A 1 80 ? -4.022 -12.194 20.025 1.00 72.56 80 GLU A C 1
ATOM 635 O O . GLU A 1 80 ? -3.704 -11.503 19.062 1.00 72.56 80 GLU A O 1
ATOM 640 N N . ARG A 1 81 ? -5.233 -12.761 20.109 1.00 77.38 81 ARG A N 1
ATOM 641 C CA . ARG A 1 81 ? -6.287 -12.636 19.094 1.00 77.38 81 ARG A CA 1
ATOM 642 C C . ARG A 1 81 ? -7.383 -11.685 19.551 1.00 77.38 81 ARG A C 1
ATOM 644 O O . ARG A 1 81 ? -8.537 -12.072 19.752 1.00 77.38 81 ARG A O 1
ATOM 651 N N . SER A 1 82 ? -7.010 -10.422 19.719 1.00 80.31 82 SER A N 1
ATOM 652 C CA . SER A 1 82 ? -7.936 -9.345 20.061 1.00 80.31 82 SER A CA 1
ATOM 653 C C . SER A 1 82 ? -8.206 -8.417 18.876 1.00 80.31 82 SER A C 1
ATOM 655 O O . SER A 1 82 ? -7.374 -8.225 17.992 1.00 80.31 82 SER A O 1
ATOM 657 N N . ILE A 1 83 ? -9.408 -7.844 18.853 1.00 84.06 83 ILE A N 1
ATOM 658 C CA . ILE A 1 83 ? -9.807 -6.792 17.915 1.00 84.06 83 ILE A CA 1
ATOM 659 C C . ILE A 1 83 ? -10.012 -5.482 18.659 1.00 84.06 83 ILE A C 1
ATOM 661 O O . ILE A 1 83 ? -10.344 -5.472 19.843 1.00 84.06 83 ILE A O 1
ATOM 665 N N . GLN A 1 84 ? -9.864 -4.371 17.949 1.00 86.62 84 GLN A N 1
ATOM 666 C CA . GLN A 1 84 ? -10.162 -3.042 18.467 1.00 86.62 84 GLN A CA 1
ATOM 667 C C . GLN A 1 84 ? -11.520 -2.587 17.935 1.00 86.62 84 GLN A C 1
ATOM 669 O O . GLN A 1 84 ? -11.730 -2.536 16.724 1.00 86.62 84 GLN A O 1
ATOM 674 N N . VAL A 1 85 ? -12.446 -2.267 18.838 1.00 85.50 85 VAL A N 1
ATOM 675 C CA . VAL A 1 85 ? -13.788 -1.772 18.500 1.00 85.50 85 VAL A CA 1
ATOM 676 C C . VAL A 1 85 ? -13.942 -0.353 19.034 1.00 85.50 85 VAL A C 1
ATOM 678 O O . VAL A 1 85 ? -13.696 -0.116 20.215 1.00 85.50 85 VAL A O 1
ATOM 681 N N . GLY A 1 86 ? -14.347 0.593 18.184 1.00 86.25 86 GLY A N 1
ATOM 682 C CA . GLY A 1 86 ? -14.544 1.992 18.579 1.00 86.25 86 GLY A CA 1
ATOM 683 C C . GLY A 1 86 ? -15.559 2.151 19.713 1.00 86.25 86 GLY A C 1
ATOM 684 O O . GLY A 1 86 ? -16.609 1.509 19.712 1.00 86.25 86 GLY A O 1
ATOM 685 N N . LEU A 1 87 ? -15.259 3.021 20.683 1.00 83.31 87 LEU A N 1
ATOM 686 C CA . LEU A 1 87 ? -16.145 3.308 21.819 1.00 83.31 87 LEU A CA 1
ATOM 687 C C . LEU A 1 87 ? -17.401 4.093 21.435 1.00 83.31 87 LEU A C 1
ATOM 689 O O . LEU A 1 87 ? -18.373 4.077 22.181 1.00 83.31 87 LEU A O 1
ATOM 693 N N . GLN A 1 88 ? -17.391 4.765 20.283 1.00 85.62 88 GLN A N 1
ATOM 694 C CA . GLN A 1 88 ? -18.541 5.526 19.790 1.00 85.62 88 GLN A CA 1
ATOM 695 C C . GLN A 1 88 ? -19.660 4.635 19.229 1.00 85.62 88 GLN A C 1
ATOM 697 O O . GLN A 1 88 ? -20.750 5.131 18.950 1.00 85.62 88 GLN A O 1
ATOM 702 N N . LEU A 1 89 ? -19.399 3.337 19.051 1.00 86.06 89 LEU A N 1
ATOM 703 C CA . LEU A 1 89 ? -20.385 2.383 18.560 1.00 86.06 89 LEU A CA 1
ATOM 704 C C . LEU A 1 89 ? -21.457 2.137 19.632 1.00 86.06 89 LEU A C 1
ATOM 706 O O . LEU A 1 89 ? -21.124 1.928 20.802 1.00 86.06 89 LEU A O 1
ATOM 710 N N . GLY A 1 90 ? -22.735 2.147 19.243 1.00 89.12 90 GLY A N 1
ATOM 711 C CA . GLY A 1 90 ? -23.831 1.875 20.174 1.00 89.12 90 GLY A CA 1
ATOM 712 C C . GLY A 1 90 ? -23.699 0.485 20.805 1.00 89.12 90 GLY A C 1
ATOM 713 O O . GLY A 1 90 ? -23.213 -0.440 20.159 1.00 89.12 90 GLY A O 1
ATOM 714 N N . GLU A 1 91 ? -24.136 0.312 22.058 1.00 87.56 91 GLU A N 1
ATOM 715 C CA . GLU A 1 91 ? -23.953 -0.953 22.799 1.00 87.56 91 GLU A CA 1
ATOM 716 C C . GLU A 1 91 ? -24.503 -2.173 22.041 1.00 87.56 91 GLU A C 1
ATOM 718 O O . GLU A 1 91 ? -23.822 -3.190 21.938 1.00 87.56 91 GLU A O 1
ATOM 723 N N . VAL A 1 92 ? -25.686 -2.038 21.433 1.00 90.06 92 VAL A N 1
ATOM 724 C CA . VAL A 1 92 ? -26.324 -3.103 20.642 1.00 90.06 92 VAL A CA 1
ATOM 725 C C . VAL A 1 92 ? -25.494 -3.452 19.403 1.00 90.06 92 VAL A C 1
ATOM 727 O O . VAL A 1 92 ? -25.176 -4.614 19.171 1.00 90.06 92 VAL A O 1
ATOM 730 N N . GLU A 1 93 ? -25.083 -2.443 18.633 1.00 89.19 93 GLU A N 1
ATOM 731 C CA . GLU A 1 93 ? -24.282 -2.629 17.415 1.00 89.19 93 GLU A CA 1
ATOM 732 C C . GLU A 1 93 ? -22.908 -3.228 17.736 1.00 89.19 93 GLU A C 1
ATOM 734 O O . GLU A 1 93 ? -22.371 -4.043 16.985 1.00 89.19 93 GLU A O 1
ATOM 739 N N . LYS A 1 94 ? -22.345 -2.853 18.886 1.00 88.50 94 LYS A N 1
ATOM 740 C CA . LYS A 1 94 ? -21.083 -3.382 19.391 1.00 88.50 94 LYS A CA 1
ATOM 741 C C . LYS A 1 94 ? -21.188 -4.867 19.725 1.00 88.50 94 LYS A C 1
ATOM 743 O O . LYS A 1 94 ? -20.307 -5.630 19.330 1.00 88.50 94 LYS A O 1
ATOM 748 N N . GLU A 1 95 ? -22.241 -5.291 20.418 1.00 88.38 95 GLU A N 1
ATOM 749 C CA . GLU A 1 95 ? -22.470 -6.708 20.722 1.00 88.38 95 GLU A CA 1
ATOM 750 C C . GLU A 1 95 ? -22.714 -7.541 19.457 1.00 88.38 95 GLU A C 1
ATOM 752 O O . GLU A 1 95 ? -22.145 -8.631 19.315 1.00 88.38 95 GLU A O 1
ATOM 757 N N . GLU A 1 96 ? -23.494 -7.013 18.510 1.00 91.69 96 GLU A N 1
ATOM 758 C CA . GLU A 1 96 ? -23.744 -7.655 17.217 1.00 91.69 96 GLU A CA 1
ATOM 759 C C . GLU A 1 96 ? -22.447 -7.819 16.414 1.00 91.69 96 GLU A C 1
ATOM 761 O O . GLU A 1 96 ? -22.162 -8.913 15.921 1.00 91.69 96 GLU A O 1
ATOM 766 N N . LEU A 1 97 ? -21.618 -6.772 16.347 1.00 89.31 97 LEU A N 1
ATOM 767 C CA . LEU A 1 97 ? -20.332 -6.795 15.652 1.00 89.31 97 LEU A CA 1
ATOM 768 C C . LEU A 1 97 ? -19.361 -7.802 16.277 1.00 89.31 97 LEU A C 1
ATOM 770 O O . LEU A 1 97 ? -18.752 -8.596 15.561 1.00 89.31 97 LEU A O 1
ATOM 774 N N . ILE A 1 98 ? -19.226 -7.805 17.606 1.00 87.38 98 ILE A N 1
ATOM 775 C CA . ILE A 1 98 ? -18.341 -8.746 18.310 1.00 87.38 98 ILE A CA 1
ATOM 776 C C . ILE A 1 98 ? -18.795 -10.183 18.048 1.00 87.38 98 ILE A C 1
ATOM 778 O O . ILE A 1 98 ? -17.978 -11.041 17.715 1.00 87.38 98 ILE A O 1
ATOM 782 N N . THR A 1 99 ? -20.097 -10.450 18.154 1.00 90.12 99 THR A N 1
ATOM 783 C CA . THR A 1 99 ? -20.662 -11.781 17.898 1.00 90.12 99 THR A CA 1
ATOM 784 C C . THR A 1 99 ? -20.433 -12.218 16.453 1.00 90.12 99 THR A C 1
ATOM 786 O O . THR A 1 99 ? -20.010 -13.346 16.199 1.00 90.12 99 THR A O 1
ATOM 789 N N . PHE A 1 100 ? -20.655 -11.314 15.499 1.00 90.25 100 PHE A N 1
ATOM 790 C CA . PHE A 1 100 ? -20.433 -11.570 14.081 1.00 90.25 100 PHE A CA 1
ATOM 791 C C . PHE A 1 100 ? -18.973 -11.927 13.783 1.00 90.25 100 PHE A C 1
ATOM 793 O O . PHE A 1 100 ? -18.711 -12.908 13.086 1.00 90.25 100 PHE A O 1
ATOM 800 N N . LEU A 1 101 ? -18.021 -11.170 14.334 1.00 88.31 101 LEU A N 1
ATOM 801 C CA . LEU A 1 101 ? -16.594 -11.412 14.121 1.00 88.31 101 LEU A CA 1
ATOM 802 C C . LEU A 1 101 ? -16.134 -12.721 14.772 1.00 88.31 101 LEU A C 1
ATOM 804 O O . LEU A 1 101 ? -15.374 -13.466 14.160 1.00 88.31 101 LEU A O 1
ATOM 808 N N . ARG A 1 102 ? -16.652 -13.059 15.960 1.00 86.31 102 ARG A N 1
ATOM 809 C CA . ARG A 1 102 ? -16.387 -14.354 16.611 1.00 86.31 102 ARG A CA 1
ATOM 810 C C . ARG A 1 102 ? -16.897 -15.537 15.787 1.00 86.31 102 ARG A C 1
ATOM 812 O O . ARG A 1 102 ? -16.195 -16.535 15.665 1.00 86.31 102 ARG A O 1
ATOM 819 N N . ASN A 1 103 ? -18.079 -15.410 15.186 1.00 88.19 103 ASN A N 1
ATOM 820 C CA . ASN A 1 103 ? -18.675 -16.462 14.358 1.00 88.19 103 ASN A CA 1
ATOM 821 C C . ASN A 1 103 ? -17.943 -16.690 13.025 1.00 88.19 103 ASN A C 1
ATOM 823 O O . ASN A 1 103 ? -18.089 -17.762 12.448 1.00 88.19 103 ASN A O 1
ATOM 827 N N . ASN A 1 104 ? -17.184 -15.703 12.539 1.00 87.25 104 ASN A N 1
ATOM 828 C CA . ASN A 1 104 ? -16.479 -15.741 11.250 1.00 87.25 104 ASN A CA 1
ATOM 829 C C . ASN A 1 104 ? -14.952 -15.618 11.420 1.00 87.25 104 ASN A C 1
ATOM 831 O O . ASN A 1 104 ? -14.261 -15.081 10.551 1.00 87.25 104 ASN A O 1
ATOM 835 N N . ASN A 1 105 ? -14.419 -16.064 12.561 1.00 82.00 105 ASN A N 1
ATOM 836 C CA . ASN A 1 105 ? -12.996 -15.945 12.899 1.00 82.00 105 ASN A CA 1
ATOM 837 C C . ASN A 1 105 ? -12.087 -16.646 11.860 1.00 82.00 105 ASN A C 1
ATOM 839 O O . ASN A 1 105 ? -10.980 -16.205 11.584 1.00 82.00 105 ASN A O 1
ATOM 843 N N . ASP A 1 106 ? -12.584 -17.692 11.204 1.00 78.69 106 ASP A N 1
ATOM 844 C CA . ASP A 1 106 ? -11.899 -18.401 10.120 1.00 78.69 106 ASP A CA 1
ATOM 845 C C . ASP A 1 106 ? -11.742 -17.575 8.829 1.00 78.69 106 ASP A C 1
ATOM 847 O O . ASP A 1 106 ? -10.767 -17.753 8.096 1.00 78.69 106 ASP A O 1
ATOM 851 N N . VAL A 1 107 ? -12.683 -16.670 8.545 1.00 78.00 107 VAL A N 1
ATOM 852 C CA . VAL A 1 107 ? -12.676 -15.804 7.353 1.00 78.00 107 VAL A CA 1
ATOM 853 C C . VAL A 1 107 ? -11.784 -14.588 7.569 1.00 78.00 107 VAL A C 1
ATOM 855 O O . VAL A 1 107 ? -11.024 -14.188 6.681 1.00 78.00 107 VAL A O 1
ATOM 858 N N . PHE A 1 108 ? -11.868 -13.991 8.755 1.00 69.69 108 PHE A N 1
ATOM 859 C CA . PHE A 1 108 ? -11.017 -12.879 9.142 1.00 69.69 108 PHE A CA 1
ATOM 860 C C . PHE A 1 108 ? -9.685 -13.442 9.631 1.00 69.69 108 PHE A C 1
ATOM 862 O O . PHE A 1 108 ? -9.463 -13.588 10.826 1.00 69.69 108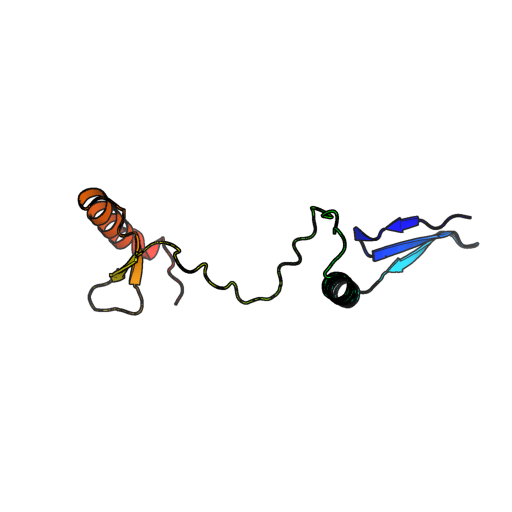 PHE A O 1
ATOM 869 N N . ALA A 1 109 ? -8.803 -13.774 8.683 1.00 55.59 109 ALA A N 1
ATOM 870 C CA . ALA A 1 109 ? -7.427 -14.182 8.944 1.00 55.59 109 ALA A CA 1
ATOM 871 C C . ALA A 1 109 ? -6.663 -13.050 9.652 1.00 55.59 109 ALA A C 1
ATOM 873 O O . ALA A 1 109 ? -5.955 -12.262 9.025 1.00 55.59 109 ALA A O 1
ATOM 874 N N . LEU A 1 110 ? -6.839 -12.948 10.966 1.00 59.28 110 LEU A N 1
ATOM 875 C CA . LEU A 1 110 ? -6.060 -12.082 11.833 1.00 59.28 110 LEU A CA 1
ATOM 876 C C . LEU A 1 110 ? -4.684 -12.725 11.938 1.00 59.28 110 LEU A C 1
ATOM 878 O O . LEU A 1 110 ? -4.454 -13.646 12.722 1.00 59.28 110 LEU A O 1
ATOM 882 N N . SER A 1 111 ? -3.807 -12.316 11.025 1.00 53.25 111 SER A N 1
ATOM 883 C CA . SER A 1 111 ? -2.401 -12.683 11.057 1.00 53.25 111 SER A CA 1
ATOM 884 C C . SER A 1 111 ? -1.799 -12.196 12.372 1.00 53.25 111 SER A C 1
ATOM 886 O O . SER A 1 111 ? -1.944 -11.017 12.700 1.00 53.25 111 SER A O 1
ATOM 888 N N . ALA A 1 112 ? -1.167 -13.126 13.090 1.00 47.28 112 ALA A N 1
ATOM 889 C CA . ALA A 1 112 ? -0.305 -12.851 14.234 1.00 47.28 112 ALA A CA 1
ATOM 890 C C . ALA A 1 112 ? 0.917 -12.012 13.834 1.00 47.28 112 ALA A C 1
ATOM 892 O O . ALA A 1 112 ? 1.341 -12.128 12.657 1.00 47.28 112 ALA A O 1
#

Secondary structure (DSSP, 8-state):
---EEETTTTEEEEEETTEEEEEE--HHHHHHHHHHHHHHTTTS-----TT--------------SS-EEEEEEETTEEEEEEEEETTS-HHHHHHHHHHHHHTTTTS----